Protein AF-A0A3B9ME72-F1 (afdb_monomer)

pLDDT: mean 84.33, std 14.33, range [47.38, 98.06]

Radius of gyration: 23.09 Å; Cα contacts (8 Å, |Δi|>4): 51; chains: 1; bounding box: 57×44×64 Å

Secondary structure (DSSP, 8-state):
--SSTTSTT--HHHHHHHHHHHHT-HHHHHHHHHHHHHHHHHHHHHHHHHHHHHHHHHHSSSSS----------HHHHHHHHHHHHHHHHHHHHHHHH--S-GGGHHHHHHHHHHHHHIIIII-HHHHHHHHHHHHHHHHHHTT-

Structure (mmCIF, N/CA/C/O backbone):
data_AF-A0A3B9ME72-F1
#
_entry.id   AF-A0A3B9ME72-F1
#
loop_
_atom_site.group_PDB
_atom_site.id
_atom_site.type_symbol
_atom_site.label_atom_id
_atom_site.label_alt_id
_atom_site.label_comp_id
_atom_site.label_asym_id
_atom_site.label_entity_id
_atom_site.label_seq_id
_atom_site.pdbx_PDB_ins_code
_atom_site.Cartn_x
_atom_site.Cartn_y
_atom_site.Cartn_z
_atom_site.occupancy
_atom_site.B_iso_or_equiv
_atom_site.auth_seq_id
_atom_site.auth_comp_id
_atom_site.auth_asym_id
_atom_site.auth_atom_id
_atom_site.pdbx_PDB_model_num
ATOM 1 N N . MET A 1 1 ? 27.544 -1.354 -40.155 1.00 51.94 1 MET A N 1
ATOM 2 C CA . MET A 1 1 ? 26.272 -0.604 -40.247 1.00 51.94 1 MET A CA 1
ATOM 3 C C . MET A 1 1 ? 25.130 -1.622 -40.352 1.00 51.94 1 MET A C 1
ATOM 5 O O . MET A 1 1 ? 24.253 -1.481 -41.186 1.00 51.94 1 MET A O 1
ATOM 9 N N . ASP A 1 2 ? 25.139 -2.655 -39.494 1.00 47.38 2 ASP A N 1
ATOM 10 C CA . ASP A 1 2 ? 24.505 -3.954 -39.810 1.00 47.38 2 ASP A CA 1
ATOM 11 C C . ASP A 1 2 ? 23.553 -4.463 -38.714 1.00 47.38 2 ASP A C 1
ATOM 13 O O . ASP A 1 2 ? 23.153 -5.621 -38.712 1.00 47.38 2 ASP A O 1
ATOM 17 N N . CYS A 1 3 ? 23.148 -3.602 -37.773 1.00 51.28 3 CYS A N 1
ATOM 18 C CA . CYS A 1 3 ? 22.197 -3.990 -36.719 1.00 51.28 3 CYS A CA 1
ATOM 19 C C . CYS A 1 3 ? 20.723 -3.952 -37.160 1.00 51.28 3 CYS A C 1
ATOM 21 O O . CYS A 1 3 ? 19.864 -4.426 -36.423 1.00 51.28 3 CYS A O 1
ATOM 23 N N . LEU A 1 4 ? 20.404 -3.401 -38.338 1.00 56.12 4 LEU A N 1
ATOM 24 C CA . LEU A 1 4 ? 19.016 -3.268 -38.807 1.00 56.12 4 LEU A CA 1
ATOM 25 C C . LEU A 1 4 ? 18.531 -4.451 -39.664 1.00 56.12 4 LEU A C 1
ATOM 27 O O . LEU A 1 4 ? 17.326 -4.642 -39.782 1.00 56.12 4 LEU A O 1
ATOM 31 N N . ALA A 1 5 ? 19.429 -5.294 -40.187 1.00 57.66 5 ALA A N 1
ATOM 32 C CA . ALA A 1 5 ? 19.056 -6.448 -41.017 1.00 57.66 5 ALA A CA 1
ATOM 33 C C . ALA A 1 5 ? 18.584 -7.679 -40.211 1.00 57.66 5 ALA A C 1
ATOM 35 O O . ALA A 1 5 ? 18.002 -8.602 -40.770 1.00 57.66 5 ALA A O 1
ATOM 36 N N . LEU A 1 6 ? 18.787 -7.691 -38.888 1.00 55.94 6 LEU A N 1
ATOM 37 C CA . LEU A 1 6 ? 18.375 -8.790 -38.001 1.00 55.94 6 LEU A CA 1
ATOM 38 C C . LEU A 1 6 ? 16.948 -8.638 -37.445 1.00 55.94 6 LEU A C 1
ATOM 40 O O . LEU A 1 6 ? 16.462 -9.538 -36.762 1.00 55.94 6 LEU A O 1
ATOM 44 N N . LEU A 1 7 ? 16.265 -7.522 -37.730 1.00 56.47 7 LEU A N 1
ATOM 45 C CA . LEU A 1 7 ? 14.921 -7.262 -37.202 1.00 56.47 7 LEU A CA 1
ATOM 46 C C . LEU A 1 7 ? 13.786 -7.830 -38.072 1.00 56.47 7 LEU A C 1
ATOM 48 O O . LEU A 1 7 ? 12.666 -7.972 -37.582 1.00 56.47 7 LEU A O 1
ATOM 52 N N . ASP A 1 8 ? 14.061 -8.182 -39.331 1.00 60.41 8 ASP A N 1
ATOM 53 C CA . ASP A 1 8 ? 13.020 -8.542 -40.311 1.00 60.41 8 ASP A CA 1
ATOM 54 C C . ASP A 1 8 ? 12.685 -10.050 -40.340 1.00 60.41 8 ASP A C 1
ATOM 56 O O . ASP A 1 8 ? 11.732 -10.484 -40.980 1.00 60.41 8 ASP A O 1
ATOM 60 N N . TRP A 1 9 ? 13.428 -10.875 -39.590 1.00 57.44 9 TRP A N 1
ATOM 61 C CA . TRP A 1 9 ? 13.299 -12.344 -39.597 1.00 57.44 9 TRP A CA 1
ATOM 62 C C . TRP A 1 9 ? 12.401 -12.916 -38.490 1.00 57.44 9 TRP A C 1
ATOM 64 O O . TRP A 1 9 ? 12.441 -14.107 -38.182 1.00 57.44 9 TRP A O 1
ATOM 74 N N . THR A 1 10 ? 11.575 -12.076 -37.864 1.00 62.56 10 THR A N 1
ATOM 75 C CA . THR A 1 10 ? 10.611 -12.525 -36.857 1.00 62.56 10 THR A CA 1
ATOM 76 C C . THR A 1 10 ? 9.195 -12.415 -37.404 1.00 62.56 10 THR A C 1
ATOM 78 O O . THR A 1 10 ? 8.599 -11.340 -37.463 1.00 62.56 10 THR A O 1
ATOM 81 N N . GLY A 1 11 ? 8.628 -13.560 -37.796 1.00 77.06 11 GLY A N 1
ATOM 82 C CA . GLY A 1 11 ? 7.200 -13.677 -38.087 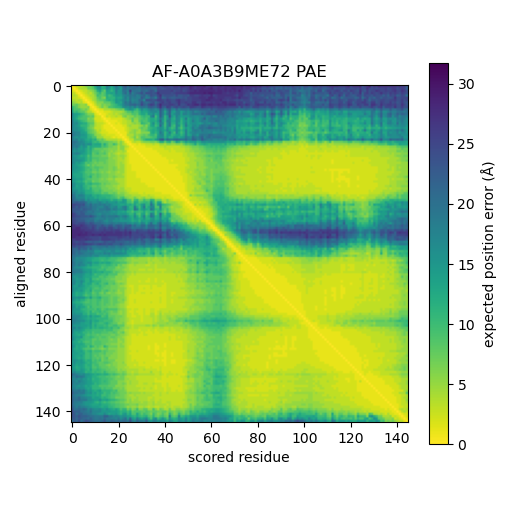1.00 77.06 11 GLY A CA 1
ATOM 83 C C . GLY A 1 11 ? 6.326 -13.203 -36.908 1.00 77.06 11 GLY A C 1
ATOM 84 O O 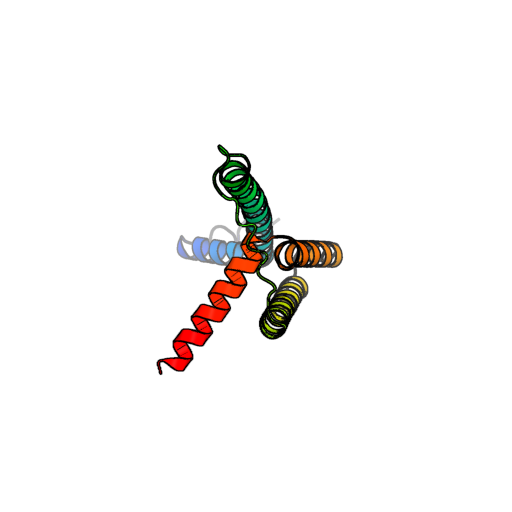. GLY A 1 11 ? 6.841 -12.831 -35.849 1.00 77.06 11 GLY A O 1
ATOM 85 N N . PRO A 1 12 ? 4.988 -13.241 -37.028 1.00 77.81 12 PRO A N 1
ATOM 86 C CA . PRO A 1 12 ? 4.071 -12.752 -35.988 1.00 77.81 12 PRO A CA 1
ATOM 87 C C . PRO A 1 12 ? 4.365 -13.316 -34.580 1.00 77.81 12 PRO A C 1
ATOM 89 O O . PRO A 1 12 ? 4.209 -12.608 -33.586 1.00 77.81 12 PRO A O 1
ATOM 92 N N . LEU A 1 13 ? 4.893 -14.542 -34.497 1.00 77.56 13 LEU A N 1
ATOM 93 C CA . LEU A 1 13 ? 5.340 -15.180 -33.252 1.00 77.56 13 LEU A CA 1
ATOM 94 C C . LEU A 1 13 ? 6.564 -14.506 -32.607 1.00 77.56 13 LEU A C 1
ATOM 96 O O . LEU A 1 13 ? 6.621 -14.362 -31.386 1.00 77.56 13 LEU A O 1
ATOM 100 N N . GLY A 1 14 ? 7.539 -14.048 -33.394 1.00 78.44 14 GLY A N 1
ATOM 101 C CA . GLY A 1 14 ? 8.717 -13.382 -32.841 1.00 78.44 14 GLY A CA 1
ATOM 102 C C . GLY A 1 14 ? 8.425 -11.939 -32.408 1.00 78.44 14 GLY A C 1
ATOM 103 O O . GLY A 1 14 ? 8.909 -11.526 -31.353 1.00 78.44 14 GLY A O 1
ATOM 104 N N . LYS A 1 15 ? 7.520 -11.227 -33.102 1.00 80.31 15 LYS A N 1
ATOM 105 C CA . LYS A 1 15 ? 6.979 -9.934 -32.631 1.00 80.31 15 LYS A CA 1
ATOM 106 C C . LYS A 1 15 ? 6.259 -10.071 -31.284 1.00 80.31 15 LYS A C 1
ATOM 108 O O . LYS A 1 15 ? 6.474 -9.247 -30.398 1.00 80.31 15 LYS A O 1
ATOM 113 N N . ALA A 1 16 ? 5.479 -11.139 -31.087 1.00 81.12 16 ALA A N 1
ATOM 114 C CA . ALA A 1 16 ? 4.841 -11.431 -29.801 1.00 81.12 16 ALA A CA 1
ATOM 115 C C . ALA A 1 16 ? 5.870 -11.685 -28.684 1.00 81.12 16 ALA A C 1
ATOM 117 O O . ALA A 1 16 ? 5.734 -11.144 -27.590 1.00 81.12 16 ALA A O 1
ATOM 118 N N . SER A 1 17 ? 6.942 -12.436 -28.962 1.00 81.12 17 SER A N 1
ATOM 119 C CA . SER A 1 17 ? 8.008 -12.692 -27.980 1.00 81.12 17 SER A CA 1
ATOM 120 C C . SER A 1 17 ? 8.775 -11.424 -27.571 1.00 81.12 17 SER A C 1
ATOM 122 O O . SER A 1 17 ? 9.119 -11.259 -26.399 1.00 81.12 17 SER A O 1
ATOM 124 N N . LEU A 1 18 ? 8.992 -10.498 -28.514 1.00 77.00 18 LEU A N 1
ATOM 125 C CA . LEU A 1 18 ? 9.598 -9.195 -28.250 1.00 77.00 18 LEU A CA 1
ATOM 126 C C . LEU A 1 18 ? 8.674 -8.312 -27.418 1.00 77.00 18 LEU A C 1
ATOM 128 O O . LEU A 1 18 ? 9.143 -7.718 -26.456 1.00 77.00 18 LEU A O 1
ATOM 132 N N . LEU A 1 19 ? 7.373 -8.277 -27.722 1.00 77.19 19 LEU A N 1
ATOM 133 C CA . LEU A 1 19 ? 6.387 -7.560 -26.909 1.00 77.19 19 LEU A CA 1
ATOM 134 C C . LEU A 1 19 ? 6.305 -8.121 -25.489 1.00 77.19 19 LEU A C 1
ATOM 136 O O . LEU A 1 19 ? 6.295 -7.342 -24.544 1.00 77.19 19 LEU A O 1
ATOM 140 N N . ILE A 1 20 ? 6.325 -9.446 -25.319 1.00 76.69 20 ILE A N 1
ATOM 141 C CA . ILE A 1 20 ? 6.354 -10.075 -23.992 1.00 76.69 20 ILE A CA 1
ATOM 142 C C . ILE A 1 20 ? 7.621 -9.669 -23.242 1.00 76.69 20 ILE A C 1
ATOM 144 O O . ILE A 1 20 ? 7.524 -9.234 -22.105 1.00 76.69 20 ILE A O 1
ATOM 148 N N . ARG A 1 21 ? 8.802 -9.724 -23.868 1.00 76.12 21 ARG A N 1
ATOM 149 C CA . ARG A 1 21 ? 10.055 -9.284 -23.228 1.00 76.12 21 ARG A CA 1
ATOM 150 C C . ARG A 1 21 ? 10.071 -7.790 -22.911 1.00 76.12 21 ARG A C 1
ATOM 152 O O . ARG A 1 21 ? 10.619 -7.402 -21.885 1.00 76.12 21 ARG A O 1
ATOM 159 N N . LEU A 1 22 ? 9.476 -6.965 -23.771 1.00 69.88 22 LEU A N 1
ATOM 160 C CA . LEU A 1 22 ? 9.391 -5.521 -23.573 1.00 69.88 22 LEU A CA 1
ATOM 161 C C . LEU A 1 22 ? 8.443 -5.186 -22.417 1.00 69.88 22 LEU A C 1
ATOM 163 O O . LEU A 1 22 ? 8.804 -4.394 -21.555 1.00 69.88 22 LEU A O 1
ATOM 167 N N . VAL A 1 23 ? 7.270 -5.826 -22.367 1.00 71.12 23 VAL A N 1
ATOM 168 C CA . VAL A 1 23 ? 6.292 -5.700 -21.273 1.00 71.12 23 VAL A CA 1
ATOM 169 C C . VAL A 1 23 ? 6.866 -6.269 -19.975 1.00 71.12 23 VAL A C 1
ATOM 171 O O . VAL A 1 23 ? 6.725 -5.641 -18.936 1.00 71.12 23 VAL A O 1
ATOM 174 N N . SER A 1 24 ? 7.604 -7.380 -20.040 1.00 78.00 24 SER A N 1
ATOM 175 C CA . SER A 1 24 ? 8.395 -7.966 -18.944 1.00 78.00 24 SER A CA 1
ATOM 176 C C . SER A 1 24 ? 9.666 -7.201 -18.596 1.00 78.00 24 SER A C 1
ATOM 178 O O . SER A 1 24 ? 10.454 -7.677 -17.781 1.00 78.00 24 SER A O 1
ATOM 180 N N . SER A 1 25 ? 9.863 -6.002 -19.144 1.00 86.69 25 SER A N 1
ATOM 181 C CA . SER A 1 25 ? 10.877 -5.100 -18.624 1.00 86.69 25 SER A CA 1
ATOM 182 C C . SER A 1 25 ? 10.475 -4.680 -17.213 1.00 86.69 25 SER A C 1
ATOM 184 O O . SER A 1 25 ? 9.489 -3.970 -17.016 1.00 86.69 25 SER A O 1
ATOM 186 N N . ASP A 1 26 ? 11.269 -5.107 -16.235 1.00 87.19 26 ASP A N 1
ATOM 187 C CA . ASP A 1 26 ? 11.184 -4.748 -14.813 1.00 87.19 26 ASP A CA 1
ATOM 188 C C . ASP A 1 26 ? 10.911 -3.244 -14.600 1.00 87.19 26 ASP A C 1
ATOM 190 O O . ASP A 1 26 ? 10.103 -2.857 -13.762 1.00 87.19 26 ASP A O 1
ATOM 194 N N . ARG A 1 27 ? 11.462 -2.383 -15.468 1.00 89.38 27 ARG A N 1
ATOM 195 C CA . ARG A 1 27 ? 11.215 -0.933 -15.450 1.00 89.38 27 ARG A CA 1
ATOM 196 C C . ARG A 1 27 ? 9.752 -0.548 -15.677 1.00 89.38 27 ARG A C 1
ATOM 198 O O . ARG A 1 27 ? 9.272 0.368 -15.017 1.00 89.38 27 ARG A O 1
ATOM 205 N N . ILE A 1 28 ? 9.060 -1.200 -16.613 1.00 90.50 28 ILE A N 1
ATOM 206 C CA . ILE A 1 28 ? 7.655 -0.895 -16.931 1.00 90.50 28 ILE A CA 1
ATOM 207 C C . ILE A 1 28 ? 6.759 -1.374 -15.794 1.00 90.50 28 ILE A C 1
ATOM 209 O O . ILE A 1 28 ? 5.901 -0.619 -15.340 1.00 90.50 28 ILE A O 1
ATOM 213 N N . PHE A 1 29 ? 6.986 -2.594 -15.303 1.00 90.75 29 PHE A N 1
ATOM 214 C CA . PHE A 1 29 ? 6.238 -3.144 -14.174 1.00 90.75 29 PHE A CA 1
ATOM 215 C C . PHE A 1 29 ? 6.411 -2.304 -12.910 1.00 90.75 29 PHE A C 1
ATOM 217 O O . PHE A 1 29 ? 5.418 -1.946 -12.280 1.00 90.75 29 PHE A O 1
ATOM 224 N N . PHE A 1 30 ? 7.648 -1.928 -12.584 1.00 93.12 30 PHE A N 1
ATOM 225 C CA . PHE A 1 30 ? 7.935 -1.065 -11.446 1.00 93.12 30 PHE A CA 1
ATOM 226 C C . PHE A 1 30 ? 7.269 0.310 -11.596 1.00 93.12 30 PHE A C 1
ATOM 228 O O . PHE A 1 30 ? 6.598 0.779 -10.683 1.00 93.12 30 PHE A O 1
ATOM 235 N N . PHE A 1 31 ? 7.364 0.936 -12.772 1.00 93.69 31 PHE A N 1
ATOM 236 C CA . PHE A 1 31 ? 6.722 2.228 -13.019 1.00 93.69 31 PHE A CA 1
ATOM 237 C C . PHE A 1 31 ? 5.188 2.158 -12.928 1.00 93.69 31 PHE A C 1
ATOM 239 O O . PHE A 1 31 ? 4.556 3.041 -12.347 1.00 93.69 31 PHE A O 1
ATOM 246 N N . ALA A 1 32 ? 4.578 1.095 -13.456 1.00 93.81 32 ALA A N 1
ATOM 247 C CA . ALA A 1 32 ? 3.143 0.859 -13.331 1.00 93.81 32 ALA A CA 1
ATOM 248 C C . ALA A 1 32 ? 2.725 0.629 -11.868 1.00 93.81 32 ALA A C 1
ATOM 250 O O . ALA A 1 32 ? 1.696 1.156 -11.442 1.00 93.81 32 ALA A O 1
ATOM 251 N N . PHE A 1 33 ? 3.529 -0.110 -11.097 1.00 94.56 33 PHE A N 1
ATOM 252 C CA . PHE A 1 33 ? 3.332 -0.310 -9.661 1.00 94.56 33 PHE A CA 1
ATOM 253 C C . PHE A 1 33 ? 3.372 1.017 -8.895 1.00 94.56 33 PHE A C 1
ATOM 255 O O . PHE A 1 33 ? 2.447 1.301 -8.136 1.00 94.56 33 PHE A O 1
ATOM 262 N N . GLU A 1 34 ? 4.375 1.860 -9.151 1.00 96.06 34 GLU A N 1
ATOM 263 C CA . GLU A 1 34 ? 4.489 3.194 -8.550 1.00 96.06 34 GLU A CA 1
ATOM 264 C C . GLU A 1 34 ? 3.259 4.054 -8.866 1.00 96.06 34 GLU A C 1
ATOM 266 O O . GLU A 1 34 ? 2.617 4.585 -7.959 1.00 96.06 34 GLU A O 1
ATOM 271 N N . ILE A 1 35 ? 2.859 4.143 -10.141 1.00 97.06 35 ILE A N 1
ATOM 272 C CA . ILE A 1 35 ? 1.659 4.896 -10.536 1.00 97.06 35 ILE A CA 1
ATOM 273 C C . ILE A 1 35 ? 0.419 4.362 -9.814 1.00 97.06 35 ILE A C 1
ATOM 275 O O . ILE A 1 35 ? -0.360 5.145 -9.269 1.00 97.06 35 ILE A O 1
ATOM 279 N N . ALA A 1 36 ? 0.224 3.043 -9.794 1.00 97.19 36 ALA A N 1
ATOM 280 C CA . ALA A 1 36 ? -0.922 2.427 -9.137 1.00 97.19 36 ALA A CA 1
ATOM 281 C C . ALA A 1 36 ? -0.940 2.723 -7.630 1.00 97.19 36 ALA A C 1
ATOM 283 O O . ALA A 1 36 ? -1.993 3.056 -7.079 1.00 97.19 36 ALA A O 1
ATOM 284 N N . PHE A 1 37 ? 0.219 2.661 -6.974 1.00 96.88 37 PHE A N 1
ATOM 285 C CA . PHE A 1 37 ? 0.361 2.980 -5.560 1.00 96.88 37 PHE A CA 1
ATOM 286 C C . PHE A 1 37 ? 0.025 4.449 -5.270 1.00 96.88 37 PHE A C 1
ATOM 288 O O . PHE A 1 37 ? -0.802 4.731 -4.401 1.00 96.88 37 PHE A O 1
ATOM 295 N N . TRP A 1 38 ? 0.564 5.395 -6.039 1.00 97.88 38 TRP A N 1
ATOM 296 C CA . TRP A 1 38 ? 0.259 6.818 -5.862 1.00 97.88 38 TRP A CA 1
ATOM 297 C C . TRP A 1 38 ? -1.203 7.155 -6.168 1.00 97.88 38 TRP A C 1
ATOM 299 O O . TRP A 1 38 ? -1.829 7.918 -5.427 1.00 97.88 38 TRP A O 1
ATOM 309 N N . LEU A 1 39 ? -1.799 6.541 -7.195 1.00 97.81 39 LEU A N 1
ATOM 310 C CA . LEU A 1 39 ? -3.235 6.658 -7.462 1.00 97.81 39 LEU A CA 1
ATOM 311 C C . LEU A 1 39 ? -4.069 6.128 -6.293 1.00 97.81 39 LEU A C 1
ATOM 313 O O . LEU A 1 39 ? -5.067 6.750 -5.921 1.00 97.81 39 LEU A O 1
ATOM 317 N N . PHE A 1 40 ? -3.653 5.020 -5.676 1.00 96.88 40 PHE A N 1
ATOM 318 C CA . PHE A 1 40 ? -4.301 4.484 -4.484 1.00 96.88 40 PHE A CA 1
ATOM 319 C C . PHE A 1 40 ? -4.201 5.448 -3.294 1.00 96.88 40 PHE A C 1
ATOM 321 O O . PHE A 1 40 ? -5.213 5.708 -2.638 1.00 96.88 40 PH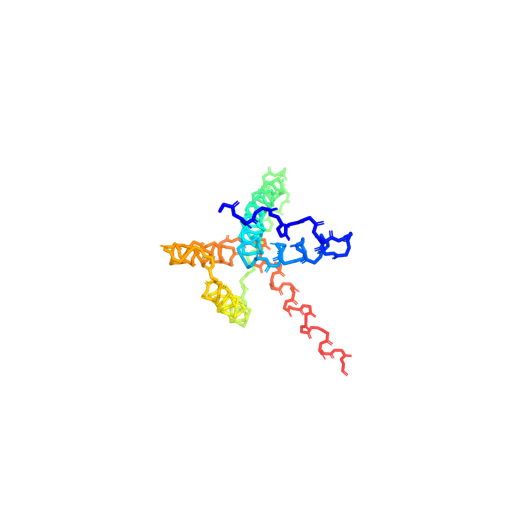E A O 1
ATOM 328 N N . VAL A 1 41 ? -3.026 6.041 -3.055 1.00 96.69 41 VAL A N 1
ATOM 329 C CA . VAL A 1 41 ? -2.817 7.053 -2.005 1.00 96.69 41 VAL A CA 1
ATOM 330 C C . VAL A 1 41 ? -3.744 8.252 -2.214 1.00 96.69 41 VAL A C 1
ATOM 332 O O . VAL A 1 41 ? -4.451 8.666 -1.290 1.00 96.69 41 VAL A O 1
ATOM 335 N N . ILE A 1 42 ? -3.806 8.778 -3.440 1.00 96.88 42 ILE A N 1
ATOM 336 C CA . ILE A 1 42 ? -4.683 9.899 -3.801 1.00 96.88 42 ILE A CA 1
ATOM 337 C C . ILE A 1 42 ? -6.154 9.511 -3.619 1.00 96.88 42 ILE A C 1
ATOM 339 O O . ILE A 1 42 ? -6.924 10.260 -3.016 1.00 96.88 42 ILE A O 1
ATOM 343 N N . ALA A 1 43 ? -6.565 8.332 -4.086 1.00 95.88 43 ALA A N 1
ATOM 344 C CA . ALA A 1 43 ? -7.935 7.857 -3.934 1.00 95.88 43 ALA A CA 1
ATOM 345 C C . ALA A 1 43 ? -8.327 7.719 -2.454 1.00 95.88 43 ALA A C 1
ATOM 347 O O . ALA A 1 43 ? -9.408 8.169 -2.061 1.00 95.88 43 ALA A O 1
ATOM 348 N N . ALA A 1 44 ? -7.448 7.163 -1.617 1.00 95.12 44 ALA A N 1
ATOM 349 C CA . ALA A 1 44 ? -7.655 7.051 -0.176 1.00 95.12 44 ALA A CA 1
ATOM 350 C C . ALA A 1 44 ? -7.740 8.430 0.500 1.00 95.12 44 ALA A C 1
ATOM 352 O O . ALA A 1 44 ? -8.606 8.652 1.350 1.00 95.12 44 ALA A O 1
ATOM 353 N N . TYR A 1 45 ? -6.906 9.387 0.087 1.00 94.56 45 TYR A N 1
ATOM 354 C CA . TYR A 1 45 ? -6.965 10.774 0.552 1.00 94.56 45 TYR A CA 1
ATOM 355 C C . TYR A 1 45 ? -8.298 11.452 0.193 1.00 94.56 45 TYR A C 1
ATOM 357 O O . TYR A 1 45 ? -8.956 12.069 1.037 1.00 94.56 45 TYR A O 1
ATOM 365 N N . LEU A 1 46 ? -8.745 11.307 -1.058 1.00 94.12 46 LEU A N 1
ATOM 366 C CA . LEU A 1 46 ? -10.026 11.847 -1.518 1.00 94.12 46 LEU A CA 1
ATOM 367 C C . LEU A 1 46 ? -11.204 11.197 -0.784 1.00 94.12 46 LEU A C 1
ATOM 369 O O . LEU A 1 46 ? -12.156 11.889 -0.412 1.00 94.12 46 LEU A O 1
ATOM 373 N N . LYS A 1 47 ? -11.138 9.883 -0.534 1.00 92.00 47 LYS A N 1
ATOM 374 C CA . LYS A 1 47 ? -12.153 9.154 0.237 1.00 92.00 47 LYS A CA 1
ATOM 375 C C . LYS A 1 47 ? -12.237 9.634 1.678 1.00 92.00 47 LYS A C 1
ATOM 377 O O . LYS A 1 47 ? -13.354 9.827 2.154 1.00 92.00 47 LYS A O 1
ATOM 382 N N . GLU A 1 48 ? -11.109 9.900 2.331 1.00 90.19 48 GLU A N 1
ATOM 383 C CA . GLU A 1 48 ? -11.080 10.469 3.684 1.00 90.19 48 GLU A CA 1
ATOM 384 C C . GLU A 1 48 ? -11.795 11.828 3.722 1.00 90.19 48 GLU A C 1
ATOM 386 O O . GLU A 1 48 ? -12.704 12.041 4.527 1.00 90.19 48 GLU A O 1
ATOM 391 N N . LYS A 1 49 ? -11.497 12.724 2.768 1.00 87.69 49 LYS A N 1
ATOM 392 C CA . LYS A 1 49 ? -12.188 14.023 2.661 1.00 87.69 49 LYS A CA 1
ATOM 393 C C . LYS A 1 49 ? -13.687 13.881 2.399 1.00 87.69 49 LYS A C 1
ATOM 395 O O . LYS A 1 49 ? -14.493 14.606 2.986 1.00 87.69 49 LYS A O 1
ATOM 400 N N . GLN A 1 50 ? -14.086 12.970 1.512 1.00 87.81 50 GLN A N 1
ATOM 401 C CA . GLN A 1 50 ? -15.501 12.710 1.231 1.00 87.81 50 GLN A CA 1
ATOM 402 C C . GLN A 1 50 ? -16.227 12.149 2.457 1.00 87.81 50 GLN A C 1
ATOM 404 O O . GLN A 1 50 ? -17.362 12.546 2.729 1.00 87.81 50 GLN A O 1
ATOM 409 N N . PHE A 1 51 ? -15.578 11.256 3.203 1.00 77.31 51 PHE A N 1
ATOM 410 C CA . PHE A 1 51 ? -16.112 10.701 4.438 1.00 77.31 51 PHE A CA 1
ATOM 411 C C . PHE A 1 51 ? -16.269 11.788 5.504 1.00 77.31 51 PHE A C 1
ATOM 413 O O . PHE A 1 51 ? -17.354 11.918 6.066 1.00 77.31 51 PHE A O 1
ATOM 420 N N . GLY A 1 52 ? -15.269 12.660 5.670 1.00 72.50 52 GLY A N 1
ATOM 421 C CA . GLY A 1 52 ? -15.351 13.829 6.546 1.00 72.50 52 GLY A CA 1
ATOM 422 C C . GLY A 1 52 ? -16.513 14.761 6.192 1.00 72.50 52 GLY A C 1
ATOM 423 O O . GLY A 1 52 ? -17.243 15.198 7.074 1.00 72.50 52 GLY A O 1
ATOM 424 N N . ARG A 1 53 ? -16.783 15.001 4.900 1.00 75.56 53 ARG A N 1
ATOM 425 C CA . ARG A 1 53 ? -17.952 15.793 4.460 1.00 75.56 53 ARG A CA 1
ATOM 426 C C . ARG A 1 53 ? -19.294 15.112 4.746 1.00 75.56 53 ARG A C 1
ATOM 428 O O . ARG A 1 53 ? -20.285 15.809 4.960 1.00 75.56 53 ARG A O 1
ATOM 435 N N . ARG A 1 54 ? -19.361 13.777 4.702 1.00 71.56 54 ARG A N 1
ATOM 436 C CA . ARG A 1 54 ? -20.571 13.015 5.066 1.00 71.56 54 ARG A CA 1
ATOM 437 C C . ARG A 1 54 ? -20.794 13.034 6.571 1.00 71.56 54 ARG A C 1
ATOM 439 O O . ARG A 1 54 ? -21.918 13.266 6.997 1.00 71.56 54 ARG A O 1
ATOM 446 N N . LEU A 1 55 ? -19.729 12.842 7.348 1.00 67.88 55 LEU A N 1
ATOM 447 C CA . LEU A 1 55 ? -19.785 12.933 8.801 1.00 67.88 55 LEU A CA 1
ATOM 448 C C . LEU A 1 55 ? -20.201 14.340 9.224 1.00 67.88 55 LEU A C 1
ATOM 450 O O . LEU A 1 55 ? -21.167 14.475 9.954 1.00 67.88 55 LEU A O 1
ATOM 454 N N . ARG A 1 56 ? -19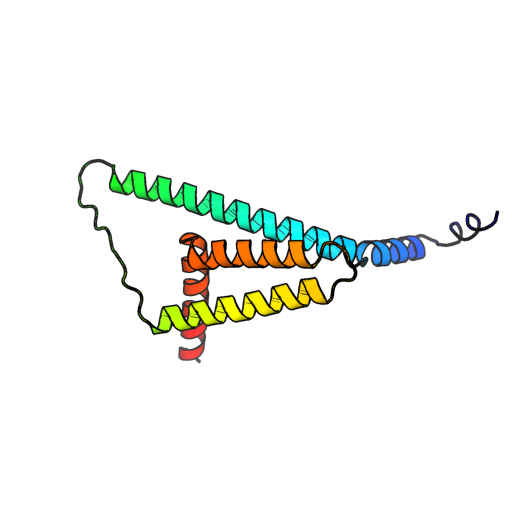.576 15.384 8.664 1.00 67.50 56 ARG A N 1
ATOM 455 C CA . ARG A 1 56 ? -19.904 16.786 8.959 1.00 67.50 56 ARG A CA 1
ATOM 456 C C . ARG A 1 56 ? -21.353 17.145 8.641 1.00 67.50 56 ARG A C 1
ATOM 458 O O . ARG A 1 56 ? -21.915 17.945 9.362 1.00 67.50 56 ARG A O 1
ATOM 465 N N . ARG A 1 57 ? -21.962 16.559 7.603 1.00 70.56 57 ARG A N 1
ATOM 466 C CA . ARG A 1 57 ? -23.394 16.749 7.298 1.00 70.56 57 ARG A CA 1
ATOM 467 C C . ARG A 1 57 ? -24.330 16.011 8.254 1.00 70.56 57 ARG A C 1
ATOM 469 O O . ARG A 1 57 ? -25.445 16.468 8.447 1.00 70.56 57 ARG A O 1
ATOM 476 N N . LYS A 1 58 ? -23.904 14.868 8.798 1.00 62.94 58 LYS A N 1
ATOM 477 C CA . LYS A 1 58 ? -24.656 14.152 9.841 1.00 62.94 58 LYS A CA 1
ATOM 478 C C . LYS A 1 58 ? -24.513 14.807 11.209 1.00 62.94 58 LYS A C 1
ATOM 480 O O . LYS A 1 58 ? -25.432 14.711 12.002 1.00 62.94 58 LYS A O 1
ATOM 485 N N . ILE A 1 59 ? -23.348 15.408 11.435 1.00 59.66 59 ILE A N 1
ATOM 486 C CA . ILE A 1 59 ? -22.984 16.168 12.618 1.00 59.66 59 ILE A CA 1
ATOM 487 C C . ILE A 1 59 ? -23.722 17.514 12.538 1.00 59.66 59 ILE A C 1
ATOM 489 O O . ILE A 1 59 ? -24.869 17.591 12.948 1.00 59.66 59 ILE A O 1
ATOM 493 N N . PHE A 1 60 ? -23.204 18.501 11.806 1.00 62.41 60 PHE A N 1
ATOM 494 C CA . PHE A 1 60 ? -23.804 19.839 11.643 1.00 62.41 60 PHE A CA 1
ATOM 495 C C . PHE A 1 60 ? -25.144 19.891 10.863 1.00 62.41 60 PHE A C 1
ATOM 497 O O . PHE A 1 60 ? -25.556 20.962 10.414 1.00 62.41 60 PHE A O 1
ATOM 504 N N . GLY A 1 61 ? -25.809 18.755 10.644 1.00 64.50 61 GLY A N 1
ATOM 505 C CA . GLY A 1 61 ? -27.222 18.715 10.264 1.00 64.50 61 GLY A CA 1
ATOM 506 C C . GLY A 1 61 ? -28.114 19.181 11.427 1.00 64.50 61 GLY A C 1
ATOM 507 O O . GLY A 1 61 ? -27.613 19.390 12.528 1.00 64.50 61 GLY A O 1
ATOM 508 N N . PRO A 1 62 ? -29.425 19.398 11.209 1.00 59.72 62 PRO A N 1
ATOM 509 C CA . PRO A 1 62 ? -30.323 19.912 12.2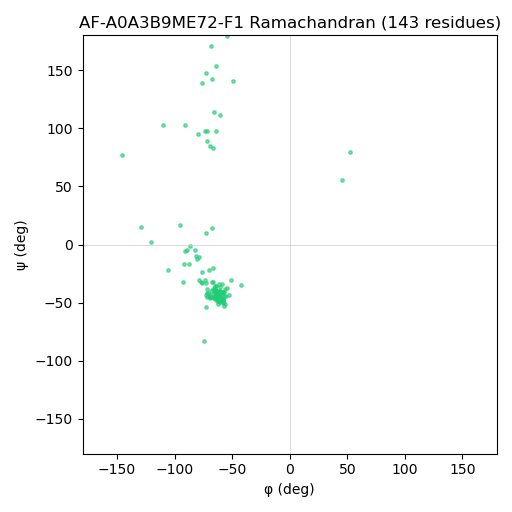43 1.00 59.72 62 PRO A CA 1
ATOM 510 C C . PRO A 1 62 ? -30.188 19.122 13.560 1.00 59.72 62 PRO A C 1
ATOM 512 O O . PRO A 1 62 ? -30.021 17.902 13.521 1.00 59.72 62 PRO A O 1
ATOM 515 N N . PRO A 1 63 ? -30.235 19.816 14.711 1.00 53.75 63 PRO A N 1
ATOM 516 C CA . PRO A 1 63 ? -29.781 19.320 16.007 1.00 53.75 63 PRO A CA 1
ATOM 517 C C . PRO A 1 63 ? -30.620 18.126 16.466 1.00 53.75 63 PRO A C 1
ATOM 519 O O . PRO A 1 63 ? -31.707 18.275 17.016 1.00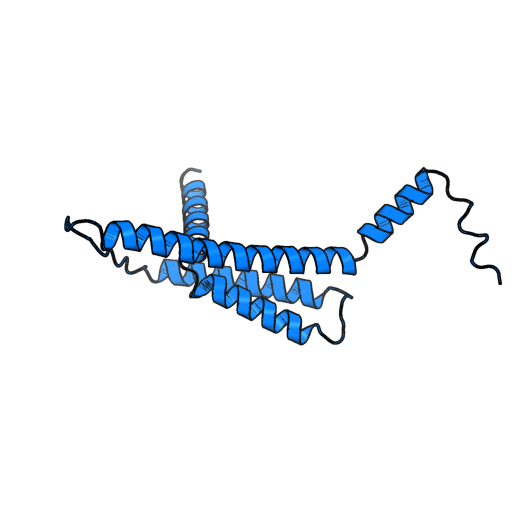 53.75 63 PRO A O 1
ATOM 522 N N . GLY A 1 64 ? -30.102 16.926 16.231 1.00 53.91 64 GLY A N 1
ATOM 523 C CA . GLY A 1 64 ? -30.718 15.669 16.629 1.00 53.91 64 GLY A CA 1
ATOM 524 C C . GLY A 1 64 ? -29.645 14.659 17.004 1.00 53.91 64 GLY A C 1
ATOM 525 O O . GLY A 1 64 ? -29.333 13.775 16.217 1.00 53.91 64 GLY A O 1
ATOM 526 N N . LEU A 1 65 ? -29.079 14.823 18.204 1.00 52.78 65 LEU A N 1
ATOM 527 C CA . LEU A 1 65 ? -28.220 13.862 18.909 1.00 52.78 65 LEU A CA 1
ATOM 528 C C . LEU A 1 65 ? -27.013 13.321 18.112 1.00 52.78 65 LEU A C 1
ATOM 530 O O . LEU A 1 65 ? -26.976 12.186 17.635 1.00 52.78 65 LEU A O 1
ATOM 534 N N . GLU A 1 66 ? -25.952 14.117 18.045 1.00 50.66 66 GLU A N 1
ATOM 535 C CA . GLU A 1 66 ? -24.660 13.643 17.565 1.00 50.66 66 GLU A CA 1
ATOM 536 C C . GLU A 1 66 ? -23.902 12.868 18.647 1.00 50.66 66 GLU A C 1
ATOM 538 O O . GLU A 1 66 ? -23.162 13.429 19.456 1.00 50.66 66 GLU A O 1
ATOM 543 N N . ALA A 1 67 ? -24.032 11.547 18.646 1.00 54.41 67 ALA A N 1
ATOM 544 C CA . ALA A 1 67 ? -23.101 10.704 19.379 1.00 54.41 67 ALA A CA 1
ATOM 545 C C . ALA A 1 67 ? -21.757 10.665 18.626 1.00 54.41 67 ALA A C 1
ATOM 547 O O . ALA A 1 67 ? -21.571 9.882 17.689 1.00 54.41 67 ALA A O 1
ATOM 548 N N . THR A 1 68 ? -20.793 11.490 19.038 1.00 53.91 68 THR A N 1
ATOM 549 C CA . THR A 1 68 ? -19.374 11.291 18.721 1.00 53.91 68 THR A CA 1
ATOM 550 C C . THR A 1 68 ? -18.895 10.026 19.430 1.00 53.91 68 THR A C 1
ATOM 552 O O . THR A 1 68 ? -18.334 10.051 20.522 1.00 53.91 68 THR A O 1
ATOM 555 N N . LEU A 1 69 ? -19.148 8.878 18.801 1.00 59.34 69 LEU A N 1
ATOM 556 C CA . LEU A 1 69 ? -18.670 7.575 19.250 1.00 59.34 69 LEU A CA 1
ATOM 557 C C . LEU A 1 69 ? -17.147 7.522 19.069 1.00 59.34 69 LEU A C 1
ATOM 559 O O . LEU A 1 69 ? -16.618 7.076 18.050 1.00 59.34 69 LEU A O 1
ATOM 563 N N . SER A 1 70 ? -16.432 8.035 20.070 1.00 64.62 70 SER A N 1
ATOM 564 C CA . SER A 1 70 ? -14.995 7.845 20.215 1.00 64.62 70 SER A CA 1
ATOM 565 C C . SER A 1 70 ? -14.758 6.400 20.637 1.00 64.62 70 SER A C 1
ATOM 567 O O . SER A 1 70 ? -14.771 6.054 21.818 1.00 64.62 70 SER A O 1
ATOM 569 N N . VAL A 1 71 ? -14.608 5.521 19.648 1.00 72.12 71 VAL A N 1
ATOM 570 C CA . VAL A 1 71 ? -14.251 4.126 19.895 1.00 72.12 71 VAL A CA 1
ATOM 571 C C . VAL A 1 71 ? -12.786 4.098 20.321 1.00 72.12 71 VAL A C 1
ATOM 573 O O . VAL A 1 71 ? -11.883 4.126 19.480 1.00 72.12 71 VAL A O 1
ATOM 576 N N . LYS A 1 72 ? -12.543 4.051 21.636 1.00 80.38 72 LYS A N 1
ATOM 577 C CA . LYS A 1 72 ? -11.231 3.680 22.172 1.00 80.38 72 LYS A CA 1
ATOM 578 C C . LYS A 1 72 ? -10.937 2.262 21.697 1.00 80.38 72 LYS A C 1
ATOM 580 O O . LYS A 1 72 ? -11.624 1.317 22.072 1.00 80.38 72 LYS A O 1
ATOM 585 N N . ARG A 1 73 ? -9.957 2.122 20.809 1.00 81.56 73 ARG A N 1
ATOM 586 C CA . ARG A 1 73 ? -9.536 0.806 20.326 1.00 81.56 73 ARG A CA 1
ATOM 587 C C . ARG A 1 73 ? -8.694 0.123 21.387 1.00 81.56 73 ARG A C 1
ATOM 589 O O . ARG A 1 73 ? -7.848 0.772 21.998 1.00 81.56 73 ARG A O 1
ATOM 596 N N . GLY A 1 74 ? -8.926 -1.174 21.559 1.00 91.00 74 GLY A N 1
ATOM 597 C CA . GLY A 1 74 ? -8.099 -2.014 22.414 1.00 91.00 74 GLY A CA 1
ATOM 598 C C . GLY A 1 74 ? -6.666 -2.112 21.895 1.00 91.00 74 GLY A C 1
ATOM 599 O O . GLY A 1 74 ? -6.411 -1.977 20.695 1.00 91.00 74 GLY A O 1
ATOM 600 N N . GLU A 1 75 ? -5.745 -2.367 22.815 1.00 92.62 75 GLU A N 1
ATOM 601 C CA . GLU A 1 75 ? -4.313 -2.542 22.556 1.00 92.62 75 GLU A CA 1
ATOM 602 C C . GLU A 1 75 ? -4.039 -3.652 21.528 1.00 92.62 75 GLU A C 1
ATOM 604 O O . GLU A 1 75 ? -3.244 -3.473 20.609 1.00 92.62 75 GLU A O 1
ATOM 609 N N . GLU A 1 76 ? -4.800 -4.749 21.581 1.00 88.94 76 GLU A N 1
ATOM 610 C CA . GLU A 1 76 ? -4.680 -5.858 20.627 1.00 88.94 76 GLU A CA 1
ATOM 611 C C . GLU A 1 76 ? -4.899 -5.409 19.169 1.00 88.94 76 GLU A C 1
ATOM 613 O O . GLU A 1 76 ? -4.160 -5.795 18.261 1.00 88.94 76 GLU A O 1
ATOM 618 N N . SER A 1 77 ? -5.881 -4.530 18.934 1.00 86.56 77 SER A N 1
ATOM 619 C CA . SER A 1 77 ? -6.150 -3.992 17.597 1.00 86.56 77 SER A CA 1
ATOM 620 C C . SER A 1 77 ? -5.008 -3.110 17.099 1.00 86.56 77 SER A C 1
ATOM 622 O O . SER A 1 77 ? -4.780 -3.058 15.889 1.00 86.56 77 SER A O 1
ATOM 624 N N . TRP A 1 78 ? -4.321 -2.400 17.995 1.00 90.25 78 TRP A N 1
ATOM 625 C CA . TRP A 1 78 ? -3.155 -1.593 17.645 1.00 90.25 78 TRP A CA 1
ATOM 626 C C . TRP A 1 78 ? -1.956 -2.468 17.301 1.00 90.25 78 TRP A C 1
ATOM 628 O O . TRP A 1 78 ? -1.307 -2.212 16.289 1.00 90.25 78 TRP A O 1
ATOM 638 N N . ASN A 1 79 ? -1.722 -3.538 18.058 1.00 92.94 79 ASN A N 1
ATOM 639 C CA . ASN A 1 79 ? -0.628 -4.471 17.792 1.00 92.94 79 ASN A CA 1
ATOM 640 C C . ASN A 1 79 ? -0.789 -5.156 16.429 1.00 92.94 79 ASN A C 1
ATOM 642 O O . ASN A 1 79 ? 0.142 -5.152 15.625 1.00 92.94 79 ASN A O 1
ATOM 646 N N . ALA A 1 80 ? -1.992 -5.650 16.110 1.00 89.56 80 ALA A N 1
ATOM 647 C CA . ALA A 1 80 ? -2.278 -6.231 14.796 1.00 89.56 80 ALA A CA 1
ATOM 648 C C . ALA A 1 80 ? -2.085 -5.215 13.656 1.00 89.56 80 ALA A C 1
ATOM 650 O O . ALA A 1 80 ? -1.608 -5.553 12.572 1.00 89.56 80 ALA A O 1
ATOM 651 N N . PHE A 1 81 ? -2.434 -3.953 13.907 1.00 89.81 81 PHE A N 1
ATOM 652 C CA . PHE A 1 81 ? -2.279 -2.882 12.936 1.00 89.81 81 PHE A CA 1
ATOM 653 C C . PHE A 1 81 ? -0.808 -2.525 12.673 1.00 89.81 81 PHE A C 1
ATOM 655 O O . PHE A 1 81 ? -0.400 -2.411 11.518 1.00 89.81 81 PHE A O 1
ATOM 662 N N . ILE A 1 82 ? -0.007 -2.386 13.734 1.00 94.25 82 ILE A N 1
ATOM 663 C CA . ILE A 1 82 ? 1.436 -2.126 13.646 1.00 94.25 82 ILE A CA 1
ATOM 664 C C . ILE A 1 82 ? 2.137 -3.282 12.929 1.00 94.25 82 ILE A C 1
ATOM 666 O O . ILE A 1 82 ? 2.973 -3.037 12.063 1.00 94.25 82 ILE A O 1
ATOM 670 N N . LEU A 1 83 ? 1.753 -4.527 13.225 1.00 94.50 83 LEU A N 1
ATOM 671 C CA . LEU A 1 83 ? 2.286 -5.704 12.545 1.00 94.50 83 LEU A CA 1
ATOM 672 C C . LEU A 1 83 ? 1.975 -5.681 11.042 1.00 94.50 83 LEU A C 1
ATOM 674 O O . LEU A 1 83 ? 2.873 -5.889 10.230 1.00 94.50 83 LEU A O 1
ATOM 678 N N . ALA A 1 84 ? 0.730 -5.378 10.657 1.00 92.62 84 ALA A N 1
ATOM 679 C CA . ALA A 1 84 ? 0.344 -5.272 9.250 1.00 92.62 84 ALA A CA 1
ATOM 680 C C . ALA A 1 84 ? 1.130 -4.173 8.514 1.00 92.62 84 ALA A C 1
ATOM 682 O O . ALA A 1 84 ? 1.584 -4.388 7.390 1.00 92.62 84 ALA A O 1
ATOM 683 N N . TYR A 1 85 ? 1.336 -3.018 9.158 1.00 95.06 85 TYR A N 1
ATOM 684 C CA . TYR A 1 85 ? 2.204 -1.962 8.634 1.00 95.06 85 TYR A CA 1
ATOM 685 C C . TYR A 1 85 ? 3.655 -2.438 8.489 1.00 95.06 85 TYR A C 1
ATOM 687 O O . TYR A 1 85 ? 4.259 -2.221 7.442 1.00 95.06 85 TYR A O 1
ATOM 695 N N . GLY A 1 86 ? 4.196 -3.124 9.500 1.00 97.06 86 GLY A N 1
ATOM 696 C CA . GLY A 1 86 ? 5.544 -3.687 9.472 1.00 97.06 86 GLY A CA 1
ATOM 697 C C . GLY A 1 86 ? 5.738 -4.625 8.282 1.00 97.06 86 GLY A C 1
ATOM 698 O O . GLY A 1 86 ? 6.639 -4.407 7.474 1.00 97.06 86 GLY A O 1
ATOM 699 N N . ILE A 1 87 ? 4.834 -5.590 8.104 1.00 96.81 87 ILE A N 1
ATOM 700 C CA . ILE A 1 87 ? 4.861 -6.525 6.970 1.00 96.81 87 ILE A CA 1
ATOM 701 C C . ILE A 1 87 ? 4.801 -5.766 5.640 1.00 96.81 87 ILE A C 1
ATOM 703 O O . ILE A 1 87 ? 5.636 -5.994 4.766 1.00 96.81 87 ILE A O 1
ATOM 707 N N . ALA A 1 88 ? 3.860 -4.830 5.490 1.00 95.56 88 ALA A N 1
ATOM 708 C CA . ALA A 1 88 ? 3.752 -4.037 4.270 1.00 95.56 88 ALA A CA 1
ATOM 709 C C . ALA A 1 88 ? 5.035 -3.230 3.998 1.00 95.56 88 ALA A C 1
ATOM 711 O O . ALA A 1 88 ? 5.512 -3.207 2.870 1.00 95.56 88 ALA A O 1
ATOM 712 N N . SER A 1 89 ? 5.642 -2.624 5.021 1.00 97.25 89 SER A N 1
ATOM 713 C CA . SER A 1 89 ? 6.869 -1.831 4.879 1.00 97.25 89 SER A CA 1
ATOM 714 C C . SER A 1 89 ? 8.060 -2.663 4.396 1.00 97.25 89 SER A C 1
ATOM 716 O O . SER A 1 89 ? 8.799 -2.219 3.515 1.00 97.25 89 SER A O 1
ATOM 718 N N . VAL A 1 90 ? 8.202 -3.894 4.900 1.00 98.06 90 VAL A N 1
ATOM 719 C CA . VAL A 1 90 ? 9.232 -4.839 4.451 1.00 98.06 90 VAL A CA 1
ATOM 720 C C . VAL A 1 90 ? 8.988 -5.223 2.995 1.00 98.06 90 VAL A C 1
ATOM 722 O 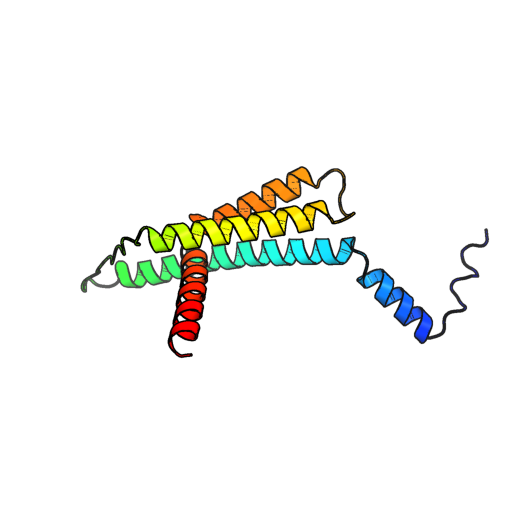O . VAL A 1 90 ? 9.905 -5.130 2.188 1.00 98.06 90 VAL A O 1
ATOM 725 N N . VAL A 1 91 ? 7.745 -5.557 2.628 1.00 96.81 91 VAL A N 1
ATOM 726 C CA . VAL A 1 91 ? 7.390 -5.898 1.239 1.00 96.81 91 VAL A CA 1
ATOM 727 C C . VAL A 1 91 ? 7.719 -4.749 0.282 1.00 96.81 91 VAL A C 1
ATOM 729 O O . VAL A 1 91 ? 8.342 -4.976 -0.750 1.00 96.81 91 VAL A O 1
ATOM 732 N N . PHE A 1 92 ? 7.354 -3.510 0.622 1.00 95.75 92 PHE A N 1
ATOM 733 C CA . PHE A 1 92 ? 7.684 -2.340 -0.200 1.00 95.75 92 PHE A CA 1
ATOM 734 C C . PHE A 1 92 ? 9.196 -2.127 -0.327 1.00 95.75 92 PHE A C 1
ATOM 736 O O . PHE A 1 92 ? 9.685 -1.822 -1.414 1.00 95.75 92 PHE A O 1
ATOM 743 N N . THR A 1 93 ? 9.938 -2.314 0.765 1.00 96.81 93 THR A N 1
ATOM 744 C CA . THR A 1 93 ? 11.399 -2.175 0.774 1.00 96.81 93 THR A CA 1
ATOM 745 C C . THR A 1 93 ? 12.053 -3.221 -0.128 1.00 96.81 93 THR A C 1
ATOM 747 O O . THR A 1 93 ? 12.917 -2.876 -0.931 1.00 96.81 93 THR A O 1
ATOM 750 N N . GLU A 1 94 ? 11.587 -4.469 -0.075 1.00 96.75 94 GLU A N 1
ATOM 751 C CA . GLU 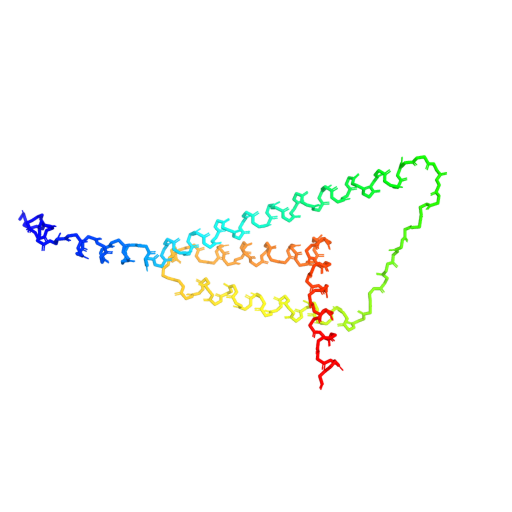A 1 94 ? 12.120 -5.567 -0.885 1.00 96.75 94 GLU A CA 1
ATOM 752 C C . GLU A 1 94 ? 11.808 -5.390 -2.379 1.00 96.75 94 GLU A C 1
ATOM 754 O O . GLU A 1 94 ? 12.671 -5.600 -3.233 1.00 96.75 94 GLU A O 1
ATOM 759 N N . VAL A 1 95 ? 10.597 -4.930 -2.719 1.00 94.44 95 VAL A N 1
ATOM 760 C CA . VAL A 1 95 ? 10.204 -4.631 -4.110 1.00 94.44 95 VAL A CA 1
ATOM 761 C C . VAL A 1 95 ? 11.076 -3.518 -4.706 1.00 94.44 95 VAL A C 1
ATOM 763 O O . VAL A 1 95 ? 11.582 -3.654 -5.819 1.00 94.44 95 VAL A O 1
ATOM 766 N N . ILE A 1 96 ? 11.312 -2.432 -3.964 1.00 95.19 96 ILE A N 1
ATOM 767 C CA . ILE A 1 96 ? 12.154 -1.313 -4.429 1.00 95.19 96 ILE A CA 1
ATOM 768 C C . ILE A 1 96 ? 13.646 -1.701 -4.428 1.00 95.19 96 ILE A C 1
ATOM 770 O O . ILE A 1 96 ? 14.419 -1.262 -5.283 1.00 95.19 96 ILE A O 1
ATOM 774 N N . GLY A 1 97 ? 14.070 -2.543 -3.484 1.00 94.81 97 GLY A N 1
ATOM 775 C CA . GLY A 1 97 ? 15.438 -3.051 -3.400 1.00 94.81 97 GLY A CA 1
ATOM 776 C C . GLY A 1 97 ? 15.799 -3.949 -4.583 1.00 94.81 97 GLY A C 1
ATOM 777 O O . GLY A 1 97 ? 16.849 -3.750 -5.204 1.00 94.81 97 GLY A O 1
ATOM 778 N N . SER A 1 98 ? 14.900 -4.874 -4.928 1.00 94.38 98 SER A N 1
ATOM 779 C CA . SER A 1 98 ? 15.096 -5.896 -5.965 1.00 94.38 98 SER A CA 1
ATOM 780 C C . SER A 1 98 ? 14.984 -5.379 -7.403 1.00 94.38 98 SER A C 1
ATOM 782 O O . SER A 1 98 ? 15.589 -5.972 -8.296 1.00 94.38 98 SER A O 1
ATOM 784 N N . THR A 1 99 ? 14.282 -4.267 -7.654 1.00 93.94 99 THR A N 1
ATOM 785 C CA . THR A 1 99 ? 14.173 -3.724 -9.019 1.00 93.94 99 THR A CA 1
ATOM 786 C C . THR A 1 99 ? 15.512 -3.184 -9.532 1.00 93.94 99 THR A C 1
ATOM 788 O O . THR A 1 99 ? 16.290 -2.561 -8.815 1.00 93.94 99 THR A O 1
ATOM 791 N N . SER A 1 100 ? 15.797 -3.378 -10.813 1.00 92.69 100 SER A N 1
ATOM 792 C CA . SER A 1 100 ? 16.921 -2.757 -11.526 1.00 92.69 100 SER A CA 1
ATOM 793 C C . SER A 1 100 ? 16.610 -1.328 -12.002 1.00 92.69 100 SER A C 1
ATOM 795 O O . SER A 1 100 ? 17.477 -0.638 -12.551 1.00 92.69 100 SER A O 1
ATOM 797 N N . ALA A 1 101 ? 15.371 -0.864 -11.811 1.00 91.00 101 ALA A N 1
ATOM 798 C CA . ALA A 1 101 ? 14.922 0.460 -12.209 1.00 91.00 101 ALA A CA 1
ATOM 799 C C . ALA A 1 101 ? 15.496 1.575 -11.309 1.00 91.00 101 ALA A C 1
ATOM 801 O O . ALA A 1 101 ? 15.709 1.398 -10.113 1.00 91.00 101 ALA A O 1
ATOM 802 N N . PHE A 1 102 ? 15.733 2.750 -11.908 1.00 89.69 102 PHE A N 1
ATOM 803 C CA . PHE A 1 102 ? 16.112 3.999 -11.225 1.00 89.69 102 PHE A CA 1
ATOM 804 C C . PHE A 1 102 ? 17.210 3.871 -10.144 1.00 89.69 102 PHE A C 1
ATOM 806 O O . PHE A 1 102 ? 17.008 4.342 -9.023 1.00 89.69 102 PHE A O 1
ATOM 813 N N . PRO A 1 103 ? 18.401 3.320 -10.454 1.00 92.19 103 PRO A N 1
ATOM 814 C CA . PRO A 1 103 ? 19.431 3.023 -9.449 1.00 92.19 103 PRO A CA 1
ATOM 815 C C . PRO A 1 103 ? 19.818 4.240 -8.593 1.00 92.19 103 PRO A C 1
ATOM 817 O O . PRO A 1 103 ? 19.979 4.114 -7.384 1.00 92.19 103 PRO A O 1
ATOM 820 N N . ASN A 1 104 ? 19.864 5.432 -9.194 1.00 95.25 104 ASN A N 1
ATOM 821 C CA . ASN A 1 104 ? 20.257 6.669 -8.510 1.00 95.25 104 ASN A CA 1
ATOM 822 C C . ASN A 1 104 ? 19.145 7.289 -7.643 1.00 95.25 104 ASN A C 1
ATOM 824 O O . ASN A 1 104 ? 19.414 8.219 -6.891 1.00 95.25 104 ASN A O 1
ATOM 828 N N . HIS A 1 105 ? 17.900 6.809 -7.749 1.00 94.56 105 HIS A N 1
ATOM 829 C CA . HIS A 1 105 ? 16.738 7.394 -7.065 1.00 94.56 105 HIS A CA 1
ATOM 830 C C . HIS A 1 105 ? 16.035 6.413 -6.117 1.00 94.56 105 HIS A C 1
ATOM 832 O O . HIS A 1 105 ? 15.046 6.791 -5.489 1.00 94.56 105 HIS A O 1
ATOM 838 N N . LYS A 1 106 ? 16.544 5.179 -5.969 1.00 94.56 106 LYS A N 1
ATOM 839 C CA . LYS A 1 106 ? 15.938 4.139 -5.119 1.00 94.56 106 LYS A CA 1
ATOM 840 C C . LYS A 1 106 ? 15.673 4.618 -3.695 1.00 94.56 106 LYS A C 1
ATOM 842 O O . LYS A 1 106 ? 14.589 4.394 -3.173 1.00 94.56 106 LYS A O 1
ATOM 847 N N . THR A 1 107 ? 16.624 5.326 -3.087 1.00 95.75 107 THR A N 1
ATOM 848 C CA . THR A 1 107 ? 16.479 5.833 -1.714 1.00 95.75 107 THR A CA 1
ATOM 849 C C . THR A 1 107 ? 15.324 6.823 -1.589 1.00 95.75 107 THR A C 1
ATOM 851 O O . THR A 1 107 ? 14.541 6.732 -0.649 1.00 95.75 107 THR A O 1
ATOM 854 N N . ILE A 1 108 ? 15.183 7.745 -2.547 1.00 96.75 108 ILE A N 1
ATOM 855 C CA . ILE A 1 108 ? 14.104 8.744 -2.540 1.00 96.75 108 ILE A CA 1
ATOM 856 C C . ILE A 1 108 ? 12.752 8.050 -2.719 1.00 96.75 108 ILE A C 1
ATOM 858 O O . ILE A 1 108 ? 11.832 8.330 -1.956 1.00 96.75 108 ILE A O 1
ATOM 862 N N . LEU A 1 109 ? 12.658 7.110 -3.668 1.00 96.00 109 LEU A N 1
ATOM 863 C CA . LEU A 1 109 ? 11.448 6.317 -3.911 1.00 96.00 109 LEU A CA 1
ATOM 864 C C . LEU A 1 109 ? 11.051 5.484 -2.686 1.00 96.00 109 LEU A C 1
ATOM 866 O O . LEU A 1 109 ? 9.887 5.450 -2.292 1.00 96.00 109 LEU A O 1
ATOM 870 N N . MET A 1 110 ? 12.029 4.860 -2.030 1.00 97.00 110 MET A N 1
ATOM 871 C CA . MET A 1 110 ? 11.808 4.091 -0.809 1.00 97.00 110 MET A CA 1
ATOM 872 C C . MET A 1 110 ? 11.267 4.976 0.315 1.00 97.00 110 MET A C 1
ATOM 874 O O . MET A 1 110 ? 10.246 4.649 0.917 1.00 97.00 110 MET A O 1
ATOM 878 N N . VAL A 1 111 ? 11.896 6.129 0.566 1.00 97.94 111 VAL A N 1
ATOM 879 C CA . VAL A 1 111 ? 11.440 7.075 1.595 1.00 97.94 111 VAL A CA 1
ATOM 880 C C . VAL A 1 111 ? 10.048 7.619 1.269 1.00 97.94 111 VAL A C 1
ATOM 882 O O . VAL A 1 111 ? 9.203 7.686 2.163 1.00 97.94 111 VAL A O 1
ATOM 885 N N . SER A 1 112 ? 9.767 7.966 0.009 1.00 97.75 112 SER A N 1
ATOM 886 C CA . SER A 1 112 ? 8.449 8.470 -0.383 1.00 97.75 112 SER A CA 1
ATOM 887 C C . SER A 1 112 ? 7.358 7.414 -0.222 1.00 97.75 112 SER A C 1
ATOM 889 O O . SER A 1 112 ? 6.284 7.727 0.294 1.00 97.75 112 SER A O 1
ATOM 891 N N . ASN A 1 113 ? 7.637 6.161 -0.590 1.00 97.44 113 ASN A N 1
ATOM 892 C CA . ASN A 1 113 ? 6.662 5.078 -0.497 1.00 97.44 113 ASN A CA 1
ATOM 893 C C . ASN A 1 113 ? 6.400 4.661 0.945 1.00 97.44 113 ASN A C 1
ATOM 895 O O . ASN A 1 113 ? 5.242 4.498 1.331 1.00 97.44 113 ASN A O 1
ATOM 899 N N . LEU A 1 114 ? 7.444 4.577 1.771 1.00 97.81 114 LEU A N 1
ATOM 900 C CA . LEU A 1 114 ? 7.290 4.348 3.205 1.00 97.81 114 LEU A CA 1
ATOM 901 C C . LEU A 1 114 ? 6.548 5.507 3.881 1.00 97.81 114 LEU A C 1
ATOM 903 O O . LEU A 1 114 ? 5.656 5.267 4.691 1.00 97.81 114 LEU A O 1
ATOM 907 N N . GLY A 1 115 ? 6.836 6.757 3.505 1.00 98.00 115 GLY A N 1
ATOM 908 C CA . GLY A 1 115 ? 6.115 7.932 3.998 1.00 98.00 115 GLY A CA 1
ATOM 909 C C . GLY A 1 115 ? 4.630 7.915 3.627 1.00 98.00 115 GLY A C 1
ATOM 910 O O . GLY A 1 115 ? 3.771 8.159 4.476 1.00 98.00 115 GLY A O 1
ATOM 911 N N . ALA A 1 116 ? 4.304 7.561 2.383 1.00 97.81 116 ALA A N 1
ATOM 912 C CA . ALA A 1 116 ? 2.926 7.413 1.926 1.00 97.81 116 ALA A CA 1
ATOM 913 C C . ALA A 1 116 ? 2.206 6.244 2.619 1.00 97.81 116 ALA A C 1
ATOM 915 O O . ALA A 1 116 ? 1.052 6.385 3.029 1.00 97.81 116 ALA A O 1
ATOM 916 N N . LEU A 1 117 ? 2.884 5.110 2.813 1.00 97.12 117 LEU A N 1
ATOM 917 C CA . LEU A 1 117 ? 2.346 3.956 3.532 1.00 97.12 117 LEU A CA 1
ATOM 918 C C . LEU A 1 117 ? 2.092 4.279 5.012 1.00 97.12 117 LEU A C 1
ATOM 920 O O . LEU A 1 117 ? 1.050 3.902 5.554 1.00 97.12 117 LEU A O 1
ATOM 924 N N . LEU A 1 118 ? 3.000 5.017 5.653 1.00 96.88 118 LEU A N 1
ATOM 925 C CA . LEU A 1 118 ? 2.849 5.514 7.020 1.00 96.88 118 LEU A CA 1
ATOM 926 C C . LEU A 1 118 ? 1.675 6.495 7.119 1.00 96.88 118 LEU A C 1
ATOM 928 O O . LEU A 1 118 ? 0.844 6.370 8.021 1.00 96.88 118 LEU A O 1
ATOM 932 N N . TYR A 1 119 ? 1.542 7.410 6.154 1.00 96.19 119 TYR A N 1
ATOM 933 C CA . TYR A 1 119 ? 0.388 8.302 6.052 1.00 96.19 119 TYR A CA 1
ATOM 934 C C . TYR A 1 119 ? -0.929 7.520 5.953 1.00 96.19 119 TYR A C 1
ATOM 936 O O . TYR A 1 119 ? -1.848 7.734 6.750 1.00 96.19 119 TYR A O 1
ATOM 944 N N . LEU A 1 120 ? -1.015 6.582 5.007 1.00 95.50 120 LEU A N 1
ATOM 945 C CA . LEU A 1 120 ? -2.195 5.742 4.819 1.00 95.50 120 LEU A CA 1
ATOM 946 C C . LEU A 1 120 ? -2.527 4.954 6.082 1.00 95.50 120 LEU A C 1
ATOM 948 O O . LEU A 1 120 ? -3.687 4.866 6.472 1.00 95.50 120 LEU A O 1
ATOM 952 N N . SER A 1 121 ? -1.513 4.416 6.747 1.00 94.44 121 SER A N 1
ATOM 953 C CA . SER A 1 121 ? -1.722 3.554 7.898 1.00 94.44 121 SER A CA 1
ATOM 954 C C . SER A 1 121 ? -2.182 4.350 9.128 1.00 94.44 121 SER A C 1
ATOM 956 O O . SER A 1 121 ? -3.224 4.064 9.722 1.00 94.44 121 SER A O 1
ATOM 958 N N . PHE A 1 122 ? -1.445 5.388 9.513 1.00 92.62 122 PHE A N 1
ATOM 959 C CA . PHE A 1 122 ? -1.666 6.045 10.802 1.00 92.62 122 PHE A CA 1
ATOM 960 C C . PHE A 1 122 ? -2.618 7.240 10.728 1.00 92.62 122 PHE A C 1
ATOM 962 O O . PHE A 1 122 ? -3.374 7.470 11.677 1.00 92.62 122 PHE A O 1
ATOM 969 N N . PHE A 1 123 ? -2.636 7.960 9.605 1.00 92.56 123 PHE A N 1
ATOM 970 C CA . PHE A 1 123 ? -3.368 9.222 9.471 1.00 92.56 123 PHE A CA 1
ATOM 971 C C . PHE A 1 123 ? -4.652 9.104 8.645 1.00 92.56 123 PHE A C 1
ATOM 973 O O . PHE A 1 123 ? -5.560 9.915 8.820 1.00 92.56 123 PHE A O 1
ATOM 980 N N . ASN A 1 124 ? -4.780 8.094 7.778 1.00 93.00 124 ASN A N 1
ATOM 981 C CA . ASN A 1 124 ? -5.997 7.883 6.995 1.00 93.00 124 ASN A CA 1
ATOM 982 C C . ASN A 1 124 ? -6.977 6.953 7.736 1.00 93.00 124 ASN A C 1
ATOM 984 O O . ASN A 1 124 ? -6.813 5.730 7.786 1.00 93.00 124 ASN A O 1
ATOM 988 N N . GLY A 1 125 ? -8.021 7.541 8.329 1.00 90.00 125 GLY A N 1
ATOM 989 C CA . GLY A 1 125 ? -9.024 6.811 9.103 1.00 90.00 125 GLY A CA 1
ATOM 990 C C . GLY A 1 125 ? -9.761 5.753 8.281 1.00 90.00 125 GLY A C 1
ATOM 991 O O . GLY A 1 125 ? -9.987 4.644 8.772 1.00 90.00 125 GLY A O 1
ATOM 992 N N . TRP A 1 126 ? -10.092 6.067 7.027 1.00 90.69 126 TRP A N 1
ATOM 993 C CA . TRP A 1 126 ? -10.760 5.159 6.101 1.00 90.69 126 TRP A CA 1
ATOM 994 C C . TRP A 1 126 ? -9.929 3.908 5.799 1.00 90.69 126 TRP A C 1
ATOM 996 O O . TRP A 1 126 ? -10.437 2.793 5.947 1.00 90.69 126 TRP A O 1
ATOM 1006 N N . PHE A 1 127 ? -8.661 4.078 5.418 1.00 93.06 127 PHE A N 1
ATOM 1007 C CA . PHE A 1 127 ? -7.764 2.968 5.100 1.00 93.06 127 PHE A CA 1
ATOM 1008 C C . PHE A 1 127 ? -7.540 2.087 6.328 1.00 93.06 127 PHE A C 1
ATOM 1010 O O . PHE A 1 127 ? -7.763 0.878 6.279 1.00 93.06 127 PHE A O 1
ATOM 1017 N N . ARG A 1 128 ? -7.225 2.705 7.469 1.00 90.81 128 ARG A N 1
ATOM 1018 C CA . ARG A 1 128 ? -7.047 2.013 8.747 1.00 90.81 128 ARG A CA 1
ATOM 1019 C C . ARG A 1 128 ? -8.267 1.174 9.137 1.00 90.81 128 ARG A C 1
ATOM 1021 O O . ARG A 1 128 ? -8.125 0.022 9.535 1.00 90.81 128 ARG A O 1
ATOM 1028 N N . ASN A 1 129 ? -9.477 1.718 8.983 1.00 90.94 129 ASN A N 1
ATOM 1029 C CA . ASN A 1 129 ? -10.718 0.982 9.247 1.00 90.94 129 ASN A CA 1
ATOM 1030 C C . ASN A 1 129 ? -10.916 -0.197 8.286 1.00 90.94 129 ASN A C 1
ATOM 1032 O O . ASN A 1 129 ? -11.431 -1.237 8.691 1.00 90.94 129 ASN A O 1
ATOM 1036 N N . ARG A 1 130 ? -10.511 -0.052 7.019 1.00 92.19 130 ARG A N 1
ATOM 1037 C CA . ARG A 1 130 ? -10.579 -1.137 6.032 1.00 92.19 130 ARG A CA 1
ATOM 1038 C C . ARG A 1 130 ? -9.614 -2.268 6.359 1.00 92.19 130 ARG A C 1
ATOM 1040 O O . ARG A 1 130 ? -10.047 -3.416 6.336 1.00 92.19 130 ARG A O 1
ATOM 1047 N N . VAL A 1 131 ? -8.370 -1.953 6.715 1.00 92.62 131 VAL A N 1
ATOM 1048 C CA . VAL A 1 131 ? -7.367 -2.950 7.125 1.00 92.62 131 VAL A CA 1
ATOM 1049 C C . VAL A 1 131 ? -7.844 -3.718 8.358 1.00 92.62 131 VAL A C 1
ATOM 1051 O O . VAL A 1 131 ? -7.892 -4.944 8.332 1.00 92.62 131 VAL A O 1
ATOM 1054 N N . LEU A 1 132 ? -8.301 -3.018 9.400 1.00 90.50 132 LEU A N 1
ATOM 1055 C CA . LEU A 1 132 ? -8.844 -3.667 10.598 1.00 90.50 132 LEU A CA 1
ATOM 1056 C C . LEU A 1 132 ? -10.066 -4.538 10.286 1.00 90.50 132 LEU A C 1
ATOM 1058 O O . LEU A 1 132 ? -10.168 -5.656 10.780 1.00 90.50 132 LEU A O 1
ATOM 1062 N N . GLY A 1 133 ? -10.971 -4.061 9.429 1.00 90.62 133 GLY A N 1
ATOM 1063 C CA . GLY A 1 133 ? -12.128 -4.841 8.998 1.00 90.62 133 GLY A CA 1
ATOM 1064 C C . GLY A 1 133 ? -11.751 -6.127 8.256 1.00 90.62 133 GLY A C 1
ATOM 1065 O O . GLY A 1 133 ? -12.453 -7.124 8.394 1.00 90.62 133 GLY A O 1
ATOM 1066 N N . LEU A 1 134 ? -10.654 -6.130 7.493 1.00 92.81 134 LEU A N 1
ATOM 1067 C CA . LEU A 1 134 ? -10.136 -7.340 6.847 1.00 92.81 134 LEU A CA 1
ATOM 1068 C C . LEU A 1 134 ? -9.552 -8.320 7.869 1.00 92.81 134 LEU A C 1
ATOM 1070 O O . LEU A 1 134 ? -9.881 -9.500 7.810 1.00 92.81 134 LEU A O 1
ATOM 1074 N N . ILE A 1 135 ? -8.763 -7.832 8.831 1.00 90.69 135 ILE A N 1
ATOM 1075 C CA . ILE A 1 135 ? -8.179 -8.661 9.899 1.00 90.69 135 ILE A CA 1
ATOM 1076 C C . ILE A 1 135 ? -9.283 -9.322 10.735 1.00 90.69 135 ILE A C 1
ATOM 1078 O O . ILE A 1 135 ? -9.241 -10.524 10.979 1.00 90.69 135 ILE A O 1
ATOM 1082 N N . LEU A 1 136 ? -10.306 -8.558 11.132 1.00 88.88 136 LEU A N 1
ATOM 1083 C CA . LEU A 1 136 ? -11.436 -9.090 11.899 1.00 88.88 136 LEU A CA 1
ATOM 1084 C C . LEU A 1 136 ? -12.219 -10.139 11.106 1.00 88.88 136 LEU A C 1
ATOM 1086 O O . LEU A 1 136 ? -12.566 -11.182 11.651 1.00 88.88 136 LEU A O 1
ATOM 1090 N N . LYS A 1 137 ? -12.455 -9.898 9.809 1.00 91.88 137 LYS A N 1
ATOM 1091 C CA . LYS A 1 137 ? -13.098 -10.892 8.941 1.00 91.88 137 LYS A CA 1
ATOM 1092 C C . LYS A 1 137 ? -12.276 -12.174 8.853 1.00 91.88 137 LYS A C 1
ATOM 1094 O O . LYS A 1 137 ? -12.856 -13.245 8.985 1.00 91.88 137 LYS A O 1
ATOM 1099 N N . ALA A 1 138 ? -10.960 -12.072 8.674 1.00 91.19 138 ALA A N 1
ATOM 1100 C CA . ALA A 1 138 ? -10.076 -13.234 8.629 1.00 91.19 138 ALA A CA 1
ATOM 1101 C C . ALA A 1 138 ? -10.167 -14.066 9.920 1.00 91.19 138 ALA A C 1
ATOM 1103 O O . ALA A 1 138 ? -10.410 -15.265 9.837 1.00 91.19 138 ALA A O 1
ATOM 1104 N N . LYS A 1 139 ? -10.125 -13.421 11.097 1.00 89.50 139 LYS A N 1
ATOM 1105 C CA . LYS A 1 139 ? -10.306 -14.100 12.393 1.00 89.50 139 LYS A CA 1
ATOM 1106 C 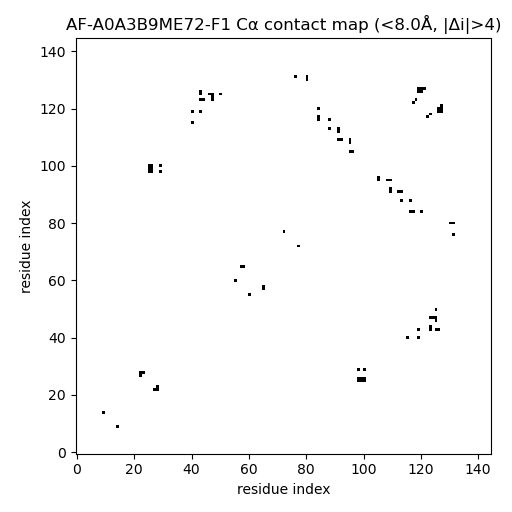C . LYS A 1 139 ? -11.643 -14.850 12.489 1.00 89.50 139 LYS A C 1
ATOM 1108 O O . LYS A 1 139 ? -11.673 -16.004 12.895 1.00 89.50 139 LYS A O 1
ATOM 1113 N N . THR A 1 140 ? -12.749 -14.239 12.053 1.00 92.06 140 THR A N 1
ATOM 1114 C CA . THR A 1 140 ? -14.074 -14.896 12.107 1.00 92.06 140 THR A CA 1
ATOM 1115 C C . THR A 1 140 ? -14.218 -16.112 11.184 1.00 92.06 140 THR A C 1
ATOM 1117 O O . THR A 1 140 ? -15.125 -16.918 11.385 1.00 92.06 140 THR A O 1
ATOM 1120 N N . PHE A 1 141 ? -13.371 -16.247 10.156 1.00 90.62 141 PHE A N 1
ATOM 1121 C CA . PHE A 1 141 ? -13.360 -17.436 9.297 1.00 90.62 141 PHE A CA 1
ATOM 1122 C C . PHE A 1 141 ? -12.637 -18.620 9.945 1.00 90.62 141 PHE A C 1
ATOM 1124 O O . PHE A 1 141 ? -13.016 -19.756 9.676 1.00 90.62 141 PHE A O 1
ATOM 1131 N N . GLU A 1 142 ? -11.636 -18.369 10.790 1.00 86.62 142 GLU A N 1
ATOM 1132 C CA . GLU A 1 142 ? -10.907 -19.425 11.503 1.00 86.62 142 GLU A CA 1
ATOM 1133 C C . GLU A 1 142 ? -11.761 -20.060 12.605 1.00 86.62 142 GLU A C 1
ATOM 1135 O O . GLU A 1 142 ? -11.754 -21.273 12.749 1.00 86.62 142 GLU A O 1
ATOM 1140 N N . GLU A 1 143 ? -12.563 -19.268 13.323 1.00 80.25 143 GLU A N 1
ATOM 1141 C CA . GLU A 1 143 ? -13.390 -19.754 14.442 1.00 80.25 143 GLU A CA 1
ATOM 1142 C C . GLU A 1 143 ? -14.569 -20.644 14.007 1.00 80.25 143 GLU A C 1
ATOM 1144 O O . GLU A 1 143 ? -15.095 -21.428 14.792 1.00 80.25 143 GLU A O 1
ATOM 1149 N N . LYS A 1 144 ? -15.007 -20.539 12.747 1.00 75.56 144 LYS A N 1
ATOM 1150 C CA . LYS A 1 144 ? -16.103 -21.357 12.200 1.00 75.56 144 LYS A CA 1
ATOM 1151 C C . LYS A 1 144 ? -15.653 -22.707 11.638 1.00 75.56 144 LYS A C 1
ATOM 1153 O O . LYS A 1 144 ? -16.499 -23.432 11.112 1.00 75.56 144 LYS A O 1
ATOM 1158 N N . ARG A 1 145 ? -14.357 -23.006 11.674 1.00 57.59 145 ARG A N 1
ATOM 1159 C CA . ARG A 1 145 ? -13.773 -24.226 11.117 1.00 57.59 145 ARG A CA 1
ATOM 1160 C C . ARG A 1 145 ? -13.432 -25.215 12.219 1.00 57.59 145 ARG A C 1
ATOM 1162 O O . ARG A 1 145 ? -13.643 -26.417 11.957 1.00 57.59 145 ARG A O 1
#

Mean predicted aligned error: 8.69 Å

Solvent-accessible surface area (backbone atoms only — not comparable to full-atom values): 8485 Å² total; per-residue (Å²): 143,70,80,72,75,73,68,77,81,48,57,79,69,46,51,49,52,50,50,50,54,57,60,64,31,63,53,55,52,51,50,51,49,51,52,53,51,53,52,48,53,50,51,52,52,52,47,41,55,52,49,51,55,51,49,46,51,68,49,80,32,83,95,70,81,75,78,82,79,76,75,80,75,57,69,68,62,50,53,57,48,53,50,52,50,51,54,51,50,51,52,54,49,50,56,60,64,70,48,84,49,60,78,94,44,42,67,60,54,49,53,51,50,50,51,50,50,50,42,41,54,78,71,31,65,59,55,37,51,50,54,52,52,49,54,53,53,54,53,60,57,60,78,78,108

Foldseek 3Di:
DPPPVVPPPDDPVNVVVVVVVVCVQLQNVVVVVLVVLVVVLVVLVVVLVVVVVVLCCVVPPDDDDDDPPPPPDDPVLVVVLVVVLVVVLVVLLVSLVPGPPPPVCSVVSSVVSNVSSCCLRPVRPVSVVVVSVVVVVVVVVVVVD

Sequence (145 aa):
MDCLALLDWTGPLGKASLLIRLVSSDRIFFFAFEIAFWLFVIAAYLKEKQFGRRLRRKIFGPPGLEATLSVKRGEESWNAFILAYGIASVVFTEVIGSTSAFPNHKTILMVSNLGALLYLSFFNGWFRNRVLGLILKAKTFEEKR